Protein AF-A0A432EMP6-F1 (afdb_monomer_lite)

Structure (mmCIF, N/CA/C/O backbone):
data_AF-A0A432EMP6-F1
#
_entry.id   AF-A0A432EMP6-F1
#
loop_
_atom_site.group_PDB
_atom_site.id
_atom_site.type_symbol
_atom_site.label_atom_id
_atom_site.label_alt_id
_atom_site.label_comp_id
_atom_site.label_asym_id
_atom_site.label_entity_id
_atom_site.label_seq_id
_atom_site.pdbx_PDB_ins_code
_atom_site.Cartn_x
_atom_site.Cartn_y
_atom_site.Cartn_z
_atom_site.occupancy
_atom_site.B_iso_or_equiv
_atom_site.auth_seq_id
_atom_site.auth_comp_id
_atom_site.auth_asym_id
_atom_site.auth_atom_id
_atom_site.pdbx_PDB_model_num
ATOM 1 N N . MET A 1 1 ? -60.438 -57.008 31.245 1.00 53.09 1 MET A N 1
ATOM 2 C CA . MET A 1 1 ? -60.320 -55.596 31.688 1.00 53.09 1 MET A CA 1
ATOM 3 C C . MET A 1 1 ? -59.044 -55.281 32.486 1.00 53.09 1 MET A C 1
ATOM 5 O O . MET A 1 1 ? -58.689 -54.118 32.540 1.00 53.09 1 MET A O 1
ATOM 9 N N . GLN A 1 2 ? -58.306 -56.246 33.059 1.00 55.44 2 GLN A N 1
ATOM 10 C CA . GLN A 1 2 ? -57.087 -55.940 33.845 1.00 55.44 2 GLN A CA 1
ATOM 11 C C . GLN A 1 2 ? -55.861 -55.496 33.011 1.00 55.44 2 GLN A C 1
ATOM 13 O O . GLN A 1 2 ? -55.078 -54.670 33.471 1.00 55.44 2 GLN A O 1
ATOM 18 N N . ALA A 1 3 ? -55.700 -55.989 31.775 1.00 54.62 3 ALA A N 1
ATOM 19 C CA . ALA A 1 3 ? -54.512 -55.709 30.953 1.00 54.62 3 ALA A CA 1
ATOM 20 C C . ALA A 1 3 ? -54.341 -54.224 30.556 1.00 54.62 3 ALA A C 1
ATOM 22 O O . ALA A 1 3 ? -53.217 -53.753 30.396 1.00 54.62 3 ALA A O 1
ATOM 23 N N . THR A 1 4 ? -55.436 -53.469 30.426 1.00 52.53 4 THR A N 1
ATOM 24 C CA . THR A 1 4 ? -55.403 -52.050 30.035 1.00 52.53 4 THR A CA 1
ATOM 25 C C . THR A 1 4 ? -54.999 -51.120 31.183 1.00 52.53 4 THR A C 1
ATOM 27 O O . THR A 1 4 ? -54.344 -50.111 30.932 1.00 52.53 4 THR A O 1
ATOM 30 N N . LEU A 1 5 ? -55.304 -51.474 32.441 1.00 56.34 5 LEU A N 1
ATOM 31 C CA . LEU A 1 5 ? -54.867 -50.704 33.616 1.00 56.34 5 LEU A CA 1
ATOM 32 C C . LEU A 1 5 ? -53.337 -50.711 33.758 1.00 56.34 5 LEU A C 1
ATOM 34 O O . LEU A 1 5 ? -52.728 -49.652 33.898 1.00 56.34 5 LEU A O 1
ATOM 38 N N . HIS A 1 6 ? -52.707 -51.886 33.650 1.00 57.31 6 HIS A N 1
ATOM 39 C CA . HIS A 1 6 ? -51.248 -52.013 33.754 1.00 57.31 6 HIS A CA 1
ATOM 40 C C . HIS A 1 6 ? -50.505 -51.231 32.662 1.00 57.31 6 HIS A C 1
ATOM 42 O O . HIS A 1 6 ? -49.478 -50.611 32.942 1.00 57.31 6 HIS A O 1
ATOM 48 N N . PHE A 1 7 ? -51.036 -51.211 31.435 1.00 58.34 7 PHE A N 1
ATOM 49 C CA . PHE A 1 7 ? -50.428 -50.472 30.326 1.00 58.34 7 PHE A CA 1
ATOM 50 C C . PHE A 1 7 ? -50.444 -48.952 30.575 1.00 58.34 7 PHE A C 1
ATOM 52 O O . PHE A 1 7 ? -49.441 -48.270 30.371 1.00 58.34 7 PHE A O 1
ATOM 59 N N . MET A 1 8 ? -51.558 -48.430 31.100 1.00 58.81 8 MET A N 1
ATOM 60 C CA . MET A 1 8 ? -51.725 -47.005 31.400 1.00 58.81 8 MET A CA 1
ATOM 61 C C . MET A 1 8 ? -50.905 -46.564 32.628 1.00 58.81 8 MET A C 1
ATOM 63 O O . MET A 1 8 ? -50.283 -45.501 32.617 1.00 58.81 8 MET A O 1
ATOM 67 N N . GLN A 1 9 ? -50.807 -47.416 33.653 1.00 57.25 9 GLN A N 1
ATOM 68 C CA . GLN A 1 9 ? -50.021 -47.154 34.865 1.00 57.25 9 GLN A CA 1
ATOM 69 C C . GLN A 1 9 ? -48.499 -47.163 34.610 1.00 57.25 9 GLN A C 1
ATOM 71 O O . GLN A 1 9 ? -47.758 -46.410 35.249 1.00 57.25 9 GLN A O 1
ATOM 76 N N . CYS A 1 10 ? -48.027 -47.948 33.632 1.00 57.19 10 CYS A N 1
ATOM 77 C CA . CYS A 1 10 ? -46.622 -47.974 33.203 1.00 57.19 10 CYS A CA 1
ATOM 78 C C . CYS A 1 10 ? -46.234 -46.751 32.341 1.00 57.19 10 CYS A C 1
ATOM 80 O O . CYS A 1 10 ? -45.110 -46.252 32.429 1.00 57.19 10 CYS A O 1
ATOM 82 N N . LEU A 1 11 ? -47.175 -46.215 31.552 1.00 58.75 11 LEU A N 1
ATOM 83 C CA . LEU A 1 11 ? -46.968 -44.975 30.795 1.00 58.75 11 LEU A CA 1
ATOM 84 C C . LEU A 1 11 ? -46.804 -43.766 31.734 1.00 58.75 11 LEU A C 1
ATOM 86 O O . LEU A 1 11 ? -45.894 -42.956 31.566 1.00 58.75 11 LEU A O 1
ATOM 90 N N . MET A 1 12 ? -47.657 -43.684 32.759 1.00 59.00 12 MET A N 1
ATOM 91 C CA . MET A 1 12 ? -47.732 -42.537 33.669 1.00 59.00 12 MET A CA 1
ATOM 92 C C . MET A 1 12 ? -46.535 -42.458 34.634 1.00 59.00 12 MET A C 1
ATOM 94 O O . MET A 1 12 ? -46.045 -41.369 34.922 1.00 59.00 12 MET A O 1
ATOM 98 N N . THR A 1 13 ? -45.987 -43.603 35.059 1.00 61.28 13 THR A N 1
ATOM 99 C CA . THR A 1 13 ? -44.736 -43.650 35.843 1.00 61.28 13 THR A CA 1
ATOM 100 C C . THR A 1 13 ? -43.505 -43.283 35.013 1.00 61.28 13 THR A C 1
ATOM 102 O O . THR A 1 13 ? -42.651 -42.551 35.509 1.00 61.28 13 THR A O 1
ATOM 105 N N . ARG A 1 14 ? -43.420 -43.684 33.732 1.00 60.66 14 ARG A N 1
ATOM 106 C CA . ARG A 1 14 ? -42.352 -43.195 32.832 1.00 60.66 14 ARG A CA 1
ATOM 107 C C . ARG A 1 14 ? -42.438 -41.683 32.613 1.00 60.66 14 ARG A C 1
ATOM 109 O O . ARG A 1 14 ? -41.400 -41.031 32.589 1.00 60.66 14 ARG A O 1
ATOM 116 N N . TRP A 1 15 ? -43.642 -41.120 32.511 1.00 59.81 15 TRP A N 1
ATOM 117 C CA . TRP A 1 15 ? -43.827 -39.673 32.353 1.00 59.81 15 TRP A CA 1
ATOM 118 C C . TRP A 1 15 ? -43.431 -38.885 33.613 1.00 59.81 15 TRP A C 1
ATOM 120 O O . TRP A 1 15 ? -42.725 -37.886 33.509 1.00 59.81 15 TRP A O 1
ATOM 130 N N . LEU A 1 16 ? -43.786 -39.379 34.806 1.00 60.38 16 LEU A N 1
ATOM 131 C CA . LEU A 1 16 ? -43.364 -38.784 36.082 1.00 60.38 16 LEU A CA 1
ATOM 132 C C . LEU A 1 16 ? -41.841 -38.836 36.288 1.00 60.38 16 LEU A C 1
ATOM 134 O O . LEU A 1 16 ? -41.260 -37.844 36.719 1.00 60.38 16 LEU A O 1
ATOM 138 N N . VAL A 1 17 ? -41.173 -39.938 35.926 1.00 62.81 17 VAL A N 1
ATOM 139 C CA . VAL A 1 17 ? -39.699 -40.024 35.987 1.00 62.81 17 VAL A CA 1
ATOM 140 C C . VAL A 1 17 ? -39.035 -39.033 35.022 1.00 62.81 17 VAL A C 1
ATOM 142 O O . VAL A 1 17 ? -38.051 -38.397 35.392 1.00 62.81 17 VAL A O 1
ATOM 145 N N . PHE A 1 18 ? -39.589 -38.833 33.820 1.00 59.25 18 PHE A N 1
ATOM 146 C CA . PHE A 1 18 ? -39.101 -37.805 32.890 1.00 59.25 18 PHE A CA 1
ATOM 147 C C . PHE A 1 18 ? -39.323 -36.374 33.408 1.00 59.25 18 PHE A C 1
ATOM 149 O O . PHE A 1 18 ? -38.435 -35.540 33.253 1.00 59.25 18 PHE A O 1
ATOM 156 N N . LEU A 1 19 ? -40.455 -36.092 34.062 1.00 60.56 19 LEU A N 1
ATOM 157 C CA . LEU A 1 19 ? -40.716 -34.793 34.698 1.00 60.56 19 LEU A CA 1
ATOM 158 C C . LEU A 1 19 ? -39.747 -34.501 35.854 1.00 60.56 19 LEU A C 1
ATOM 160 O O . LEU A 1 19 ? -39.265 -33.378 35.971 1.00 60.56 19 LEU A O 1
ATOM 164 N N . VAL A 1 20 ? -39.411 -35.509 36.666 1.00 61.56 20 VAL A N 1
ATOM 165 C CA . VAL A 1 20 ? -38.426 -35.366 37.752 1.00 61.56 20 VAL A CA 1
ATOM 166 C C . VAL A 1 20 ? -37.004 -35.168 37.208 1.00 61.56 20 VAL A C 1
ATOM 168 O O . VAL A 1 20 ? -36.281 -34.331 37.739 1.00 61.56 20 VAL A O 1
ATOM 171 N N . LEU A 1 21 ? -36.607 -35.850 36.123 1.00 59.62 21 LEU A N 1
ATOM 172 C CA . LEU A 1 21 ? -35.300 -35.614 35.483 1.00 59.62 21 LEU A CA 1
ATOM 173 C C . LEU A 1 21 ? -35.199 -34.251 34.774 1.00 59.62 21 LEU A C 1
ATOM 175 O O . LEU A 1 21 ? -34.106 -33.698 34.678 1.00 59.62 21 LEU A O 1
ATOM 179 N N . ALA A 1 22 ? -36.308 -33.704 34.269 1.00 59.50 22 ALA A N 1
ATOM 180 C CA . ALA A 1 22 ? -36.314 -32.416 33.572 1.00 59.50 22 ALA A CA 1
ATOM 181 C C . ALA A 1 22 ? -36.207 -31.199 34.515 1.00 59.50 22 ALA A C 1
ATOM 183 O O . ALA A 1 22 ? -35.845 -30.113 34.069 1.00 59.50 22 ALA A O 1
ATOM 184 N N . GLY A 1 23 ? -36.501 -31.363 35.810 1.00 57.16 23 GLY A N 1
ATOM 185 C CA . GLY A 1 23 ? -36.562 -30.261 36.780 1.00 57.16 23 GLY A CA 1
ATOM 186 C C . GLY A 1 23 ? -35.216 -29.747 37.309 1.00 57.16 23 GLY A C 1
ATOM 187 O O . GLY A 1 23 ? -35.203 -28.776 38.058 1.00 57.16 23 GLY A O 1
ATOM 188 N N . SER A 1 24 ? -34.088 -30.384 36.972 1.00 54.84 24 SER A N 1
ATOM 189 C CA . SER A 1 24 ? -32.789 -30.123 37.625 1.00 54.84 24 SER A CA 1
ATOM 190 C C . SER A 1 24 ? -31.865 -29.138 36.896 1.00 54.84 24 SER A C 1
ATOM 192 O O . SER A 1 24 ? -30.780 -28.849 37.398 1.00 54.84 24 SER A O 1
ATOM 194 N N . PHE A 1 25 ? -32.238 -28.634 35.715 1.00 54.69 25 PHE A N 1
ATOM 195 C CA . PHE A 1 25 ? -31.355 -27.778 34.912 1.00 54.69 25 PHE A CA 1
ATOM 196 C C . PHE A 1 25 ? -31.516 -26.297 35.278 1.00 54.69 25 PHE A C 1
ATOM 198 O O . PHE A 1 25 ? -32.174 -25.528 34.584 1.00 54.69 25 PHE A O 1
ATOM 205 N N . MET A 1 26 ? -30.917 -25.912 36.405 1.00 57.97 26 MET A N 1
ATOM 206 C CA . MET A 1 26 ? -30.874 -24.537 36.906 1.00 57.97 26 MET A CA 1
ATOM 207 C C . MET A 1 26 ? -29.893 -23.708 36.051 1.00 57.97 26 MET A C 1
ATOM 209 O O . MET A 1 26 ? -28.688 -23.968 36.101 1.00 57.97 26 MET A O 1
ATOM 213 N N . PRO A 1 27 ? -30.359 -22.743 35.231 1.00 53.97 27 PRO A N 1
ATOM 214 C CA . PRO A 1 27 ? -29.476 -21.977 34.363 1.00 53.97 27 PRO A CA 1
ATOM 215 C C . PRO A 1 27 ? -28.752 -20.912 35.189 1.00 53.97 27 PRO A C 1
ATOM 217 O O . PRO A 1 27 ? -29.310 -19.860 35.490 1.00 53.97 27 PRO A O 1
ATOM 220 N N . ALA A 1 28 ? -27.493 -21.169 35.539 1.00 58.34 28 ALA A N 1
ATOM 221 C CA . ALA A 1 28 ? -26.610 -20.131 36.057 1.00 58.34 28 ALA A CA 1
ATOM 222 C C . ALA A 1 28 ? -26.334 -19.112 34.936 1.00 58.34 28 ALA A C 1
ATOM 224 O O . ALA A 1 28 ? -25.501 -19.350 34.059 1.00 58.34 28 ALA A O 1
ATOM 225 N N . GLN A 1 29 ? -27.068 -17.998 34.929 1.00 51.97 29 GLN A N 1
ATOM 226 C CA . GLN A 1 29 ? -26.807 -16.887 34.018 1.00 51.97 29 GLN A CA 1
ATOM 227 C C . GLN A 1 29 ? -25.664 -16.046 34.589 1.00 51.97 29 GLN A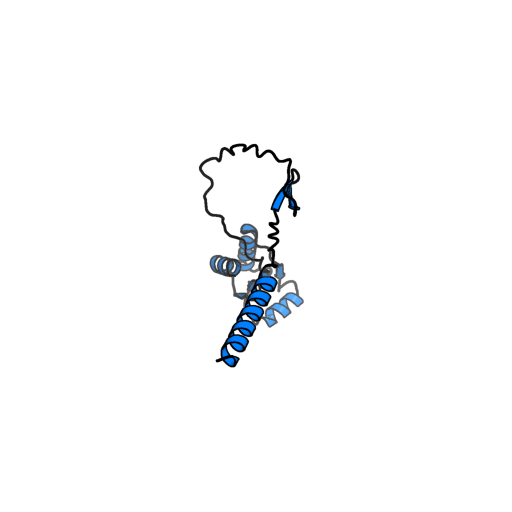 C 1
ATOM 229 O O . GLN A 1 29 ? -25.872 -15.208 35.457 1.00 51.97 29 GLN A O 1
ATOM 234 N N . ALA A 1 30 ? -24.445 -16.311 34.120 1.00 46.53 30 ALA A N 1
ATOM 235 C CA . ALA A 1 30 ? -23.296 -15.464 34.403 1.00 46.53 30 ALA A CA 1
ATOM 236 C C . ALA A 1 30 ? -23.335 -14.235 33.480 1.00 46.53 30 ALA A C 1
ATOM 238 O O . ALA A 1 30 ? -23.025 -14.338 32.290 1.00 46.53 30 ALA A O 1
ATOM 239 N N . GLU A 1 31 ? -23.730 -13.082 34.019 1.00 60.84 31 GLU A N 1
ATOM 240 C CA . GLU A 1 31 ? -23.536 -11.793 33.354 1.00 60.84 31 GLU A CA 1
ATOM 241 C C . GLU A 1 31 ? -22.142 -11.250 33.691 1.00 60.84 31 GLU A C 1
ATOM 243 O O . GLU A 1 31 ? -21.828 -10.946 34.839 1.00 60.84 31 GLU A O 1
ATOM 248 N N . LEU A 1 32 ? -21.281 -11.152 32.674 1.00 58.09 32 LEU A N 1
ATOM 249 C CA . LEU A 1 32 ? -19.918 -10.645 32.819 1.00 58.09 32 LEU A CA 1
ATOM 250 C C . LEU A 1 32 ? -19.928 -9.109 32.789 1.00 58.09 32 LEU A C 1
ATOM 252 O O . LEU A 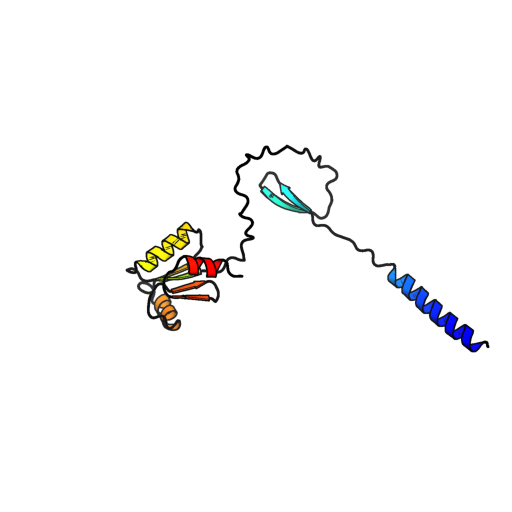1 32 ? -19.952 -8.501 31.711 1.00 58.09 32 LEU A O 1
ATOM 256 N N . TYR A 1 33 ? -19.884 -8.474 33.958 1.00 66.00 33 TYR A N 1
ATOM 257 C CA . TYR A 1 33 ? -19.889 -7.015 34.058 1.00 66.00 33 TYR A CA 1
ATOM 258 C C . TYR A 1 33 ? -18.522 -6.416 33.712 1.00 66.00 33 TYR A C 1
ATOM 260 O O . TYR A 1 33 ? -17.471 -6.936 34.088 1.00 66.00 33 TYR A O 1
ATOM 268 N N . ARG A 1 34 ? -18.543 -5.295 32.980 1.00 77.75 34 ARG A N 1
ATOM 269 C CA . ARG A 1 34 ? -17.357 -4.581 32.490 1.00 77.75 34 ARG A CA 1
ATOM 270 C C . ARG A 1 34 ? -17.333 -3.159 33.035 1.00 77.75 34 ARG A C 1
ATOM 272 O O . ARG A 1 34 ? -18.180 -2.355 32.651 1.00 77.75 34 ARG A O 1
ATOM 279 N N . TYR A 1 35 ? -16.311 -2.825 33.815 1.00 79.62 35 TYR A N 1
ATOM 280 C CA . TYR A 1 35 ? -16.066 -1.464 34.297 1.00 79.62 35 TYR A CA 1
ATOM 281 C C . TYR A 1 35 ? -14.692 -0.945 33.849 1.00 79.62 35 TYR A C 1
ATOM 283 O O . TYR A 1 35 ? -13.888 -1.668 33.250 1.00 79.62 35 TYR A O 1
ATOM 291 N N . VAL A 1 36 ? -14.460 0.349 34.063 1.00 71.62 36 VAL A N 1
ATOM 292 C CA . VAL A 1 36 ? -13.203 1.042 33.758 1.00 71.62 36 VAL A CA 1
ATOM 293 C C . VAL A 1 36 ? -12.718 1.678 35.052 1.00 71.62 36 VAL A C 1
ATOM 295 O O . VAL A 1 36 ? -13.513 2.326 35.725 1.00 71.62 36 VAL A O 1
ATOM 298 N N . ASP A 1 37 ? -11.455 1.462 35.410 1.00 72.69 37 ASP A N 1
ATOM 299 C CA . ASP A 1 37 ? -10.846 2.085 36.590 1.00 72.69 37 ASP A CA 1
ATOM 300 C C . ASP A 1 37 ? -10.335 3.512 36.308 1.00 72.69 37 ASP A C 1
ATOM 302 O O . ASP A 1 37 ? -10.293 3.965 35.160 1.00 72.69 37 ASP A O 1
ATOM 306 N N . ASP A 1 38 ? -9.889 4.213 37.354 1.00 68.69 38 ASP A N 1
ATOM 307 C CA . ASP A 1 38 ? -9.337 5.576 37.261 1.00 68.69 38 ASP A CA 1
ATOM 308 C C . ASP A 1 38 ? -8.074 5.680 36.380 1.00 68.69 38 ASP A C 1
ATOM 310 O O . ASP A 1 38 ? -7.674 6.773 35.976 1.00 68.69 38 ASP A O 1
ATOM 314 N N . SER A 1 39 ? -7.438 4.548 36.051 1.00 61.00 39 SER A N 1
ATOM 315 C CA . SER A 1 39 ? -6.296 4.473 35.131 1.00 61.00 39 SER A CA 1
ATOM 316 C C . SER A 1 39 ? -6.709 4.275 33.663 1.00 61.00 39 SER A C 1
ATOM 318 O O . SER A 1 39 ? -5.861 4.277 32.767 1.00 61.00 39 SER A O 1
ATOM 320 N N . GLY A 1 40 ? -8.010 4.123 33.394 1.00 68.44 40 GLY A N 1
ATOM 321 C CA . GLY A 1 40 ? -8.558 3.825 32.074 1.00 68.44 40 GLY A CA 1
ATOM 322 C C . GLY A 1 40 ? -8.432 2.353 31.666 1.00 68.44 40 GLY A C 1
ATOM 323 O O . GLY A 1 40 ? -8.666 2.024 30.497 1.00 68.44 40 GLY A O 1
ATOM 324 N N . GLN A 1 41 ? -8.057 1.459 32.587 1.00 52.78 41 GLN A N 1
ATOM 325 C CA . GLN A 1 41 ? -7.965 0.027 32.329 1.00 52.78 41 GLN A CA 1
ATOM 326 C C . GLN A 1 41 ? -9.332 -0.644 32.508 1.00 52.78 41 GLN A C 1
ATOM 328 O O . GLN A 1 41 ? -10.137 -0.290 33.366 1.00 52.78 41 GLN A O 1
ATOM 333 N N . VAL A 1 42 ? -9.615 -1.598 31.622 1.00 74.19 42 VAL A N 1
ATOM 334 C CA . VAL A 1 42 ? -10.901 -2.292 31.533 1.00 74.19 42 VAL A CA 1
ATOM 335 C C . VAL A 1 42 ? -10.827 -3.584 32.330 1.00 74.19 42 VAL A C 1
ATOM 337 O O . VAL A 1 42 ? -10.066 -4.478 31.956 1.00 74.19 42 VAL A O 1
ATOM 340 N N . HIS A 1 43 ? -11.678 -3.709 33.342 1.00 72.50 43 HIS A N 1
ATOM 341 C CA . HIS A 1 43 ? -11.796 -4.912 34.162 1.00 72.50 43 HIS A CA 1
ATOM 342 C C . HIS A 1 43 ? -13.126 -5.613 33.897 1.00 72.50 43 HIS A C 1
ATOM 344 O O . HIS A 1 43 ? -14.142 -4.971 33.620 1.00 72.50 43 HIS A O 1
ATOM 350 N N . TYR A 1 44 ? -13.096 -6.941 33.966 1.00 76.31 44 TYR A N 1
ATOM 351 C CA . TYR A 1 44 ? -14.271 -7.802 33.875 1.00 76.31 44 TYR A CA 1
ATOM 352 C C . TYR A 1 44 ? -14.356 -8.621 35.164 1.00 76.31 44 TYR A C 1
ATOM 354 O O . TYR A 1 44 ? -13.348 -9.200 35.571 1.00 76.31 44 TYR A O 1
ATOM 362 N N . SER A 1 45 ? -15.524 -8.645 35.806 1.00 67.62 45 SER A N 1
ATOM 363 C CA . SER A 1 45 ? -15.739 -9.320 37.092 1.00 67.62 45 SER A CA 1
ATOM 364 C C . SER A 1 45 ? -17.034 -10.129 37.075 1.00 67.62 45 SER A C 1
ATOM 366 O O . SER A 1 45 ? -18.056 -9.654 36.584 1.00 67.62 45 SER A O 1
ATOM 368 N N . ASP A 1 46 ? -16.979 -11.323 37.667 1.00 69.69 46 ASP A N 1
ATOM 369 C CA . ASP A 1 46 ? -18.105 -12.250 37.851 1.00 69.69 46 ASP A CA 1
ATOM 370 C C . ASP A 1 46 ? -18.748 -12.123 39.254 1.00 69.69 46 ASP A C 1
ATOM 372 O O . ASP A 1 46 ? -19.324 -13.076 39.781 1.00 69.69 46 ASP A O 1
ATOM 376 N N . ARG A 1 47 ? -18.596 -10.963 39.911 1.00 63.41 47 ARG A N 1
ATOM 377 C CA . ARG A 1 47 ? -19.288 -10.613 41.163 1.00 63.41 47 ARG A CA 1
ATOM 378 C C . ARG A 1 47 ? -19.881 -9.214 41.071 1.00 63.41 47 ARG A C 1
ATOM 380 O O . ARG A 1 47 ? -19.176 -8.280 40.684 1.00 63.41 47 ARG A O 1
ATOM 387 N N . GLU A 1 48 ? -21.145 -9.099 41.466 1.00 59.09 48 GLU A N 1
ATOM 388 C CA . GLU A 1 48 ? -21.837 -7.827 41.675 1.00 59.09 48 GLU A CA 1
ATOM 389 C C . GLU A 1 48 ? -21.125 -7.032 42.793 1.00 59.09 48 GLU A C 1
ATOM 391 O O . GLU A 1 48 ? -20.817 -7.621 43.834 1.00 59.09 48 GLU A O 1
ATOM 396 N N . PRO A 1 49 ? -20.800 -5.737 42.598 1.00 56.97 49 PRO A N 1
ATOM 397 C CA . PRO A 1 49 ? -20.229 -4.899 43.652 1.00 56.97 49 PRO A CA 1
ATOM 398 C C . PRO A 1 49 ? -21.321 -4.461 44.635 1.00 56.97 49 PRO A C 1
ATOM 400 O O . PRO A 1 49 ? -22.285 -3.815 44.228 1.00 56.97 49 PRO A O 1
ATOM 403 N N . ASP A 1 50 ? -21.141 -4.771 45.918 1.00 59.66 50 ASP A N 1
ATOM 404 C CA . ASP A 1 50 ? -22.091 -4.466 47.007 1.00 59.66 50 ASP A CA 1
ATOM 405 C C . ASP A 1 50 ? -21.930 -3.016 47.536 1.00 59.66 50 ASP A C 1
ATOM 407 O O . ASP A 1 50 ? -22.690 -2.555 48.385 1.00 59.66 50 ASP A O 1
ATOM 411 N N . ASP A 1 51 ? -20.903 -2.301 47.048 1.00 56.31 51 ASP A N 1
ATOM 412 C CA . ASP A 1 51 ? -20.380 -1.049 47.615 1.00 56.31 51 ASP A CA 1
ATOM 413 C C . ASP A 1 51 ? -20.607 0.211 46.741 1.00 56.31 51 ASP A C 1
ATOM 415 O O . ASP A 1 51 ? -20.359 1.328 47.195 1.00 56.31 51 ASP A O 1
ATOM 419 N N . ALA A 1 52 ? -20.981 0.067 45.461 1.00 45.84 52 ALA A N 1
ATOM 420 C CA . ALA A 1 52 ? -20.830 1.136 44.461 1.00 45.84 52 ALA A CA 1
ATOM 421 C C . ALA A 1 52 ? -22.056 2.065 44.334 1.00 45.84 52 ALA A C 1
ATOM 423 O O . ALA A 1 52 ? -22.918 1.876 43.472 1.00 45.84 52 ALA A O 1
ATOM 424 N N . GLU A 1 53 ? -22.101 3.117 45.156 1.00 49.12 53 GLU A N 1
ATOM 425 C CA . GLU A 1 53 ? -23.068 4.212 45.012 1.00 49.12 53 GLU A CA 1
ATOM 426 C C . GLU A 1 53 ? -22.962 4.872 43.621 1.00 49.12 53 GLU A C 1
ATOM 428 O O . GLU A 1 53 ? -21.977 5.533 43.283 1.00 49.12 53 GLU A O 1
ATOM 433 N N . PHE A 1 54 ? -24.004 4.717 42.798 1.00 38.44 54 PHE A N 1
ATOM 434 C CA . PHE A 1 54 ? -24.121 5.389 41.504 1.00 38.44 54 PHE A CA 1
ATOM 435 C C . PHE A 1 54 ? -24.469 6.873 41.698 1.00 38.44 54 PHE A C 1
ATOM 437 O O . PHE A 1 54 ? -25.609 7.285 41.469 1.00 38.44 54 PHE A O 1
ATOM 444 N N . GLU A 1 55 ? -23.493 7.703 42.076 1.00 49.78 55 GLU A N 1
ATOM 445 C CA . GLU A 1 55 ? -23.670 9.153 41.987 1.00 49.78 55 GLU A CA 1
ATOM 446 C C . GLU A 1 55 ? -23.645 9.581 40.512 1.00 49.78 55 GLU A C 1
ATOM 448 O O . GLU A 1 55 ? -22.603 9.724 39.865 1.00 49.78 55 GLU A O 1
ATOM 453 N N . SER A 1 56 ? -24.843 9.748 39.953 1.00 43.84 56 SER A N 1
ATOM 454 C CA . SER A 1 56 ? -25.063 10.173 38.578 1.00 43.84 56 SER A CA 1
ATOM 455 C C . SER A 1 56 ? -24.686 11.645 38.392 1.00 43.84 56 SER A C 1
ATOM 457 O O . SER A 1 56 ? -25.546 12.528 38.385 1.00 43.84 56 SER A O 1
ATOM 459 N N . LEU A 1 57 ? -23.397 11.914 38.199 1.00 57.59 57 LEU A N 1
ATOM 460 C CA . LEU A 1 57 ? -22.922 13.210 37.729 1.00 57.59 57 LEU A CA 1
ATOM 461 C C . LEU A 1 57 ? -23.469 13.466 36.318 1.00 57.59 57 LEU A C 1
ATOM 463 O O . LEU A 1 57 ? -23.004 12.878 35.339 1.00 57.59 57 LEU A O 1
ATOM 467 N N . GLU A 1 58 ? -24.463 14.353 36.216 1.00 53.41 58 GLU A N 1
ATOM 468 C CA . GLU A 1 58 ? -25.005 14.826 34.941 1.00 53.41 58 GLU A CA 1
ATOM 469 C C . GLU A 1 58 ? -23.883 15.416 34.078 1.00 53.41 58 GLU A C 1
ATOM 471 O O . GLU A 1 58 ? -23.469 16.571 34.233 1.00 53.41 58 GLU A O 1
ATOM 476 N N . ILE A 1 59 ? -23.408 14.629 33.110 1.00 55.28 59 ILE A N 1
ATOM 477 C CA . ILE A 1 59 ? -22.535 15.129 32.056 1.00 55.28 59 ILE A CA 1
ATOM 478 C C . ILE A 1 59 ? -23.348 16.150 31.267 1.00 55.28 59 ILE A C 1
ATOM 480 O O . ILE A 1 59 ? -24.206 15.797 30.460 1.00 55.28 59 ILE A O 1
ATOM 484 N N . LYS A 1 60 ? -23.060 17.434 31.479 1.00 53.50 60 LYS A N 1
ATOM 485 C CA . LYS A 1 60 ? -23.676 18.533 30.737 1.00 53.50 60 LYS A CA 1
ATOM 486 C C . LYS A 1 60 ? -23.135 18.550 29.306 1.00 53.50 60 LYS A C 1
ATOM 488 O O . LYS A 1 60 ? -22.224 19.308 28.980 1.00 53.50 60 LYS A O 1
ATOM 493 N N . LEU A 1 61 ? -23.667 17.660 28.464 1.00 52.19 61 LEU A N 1
ATOM 494 C CA . LEU A 1 61 ? -23.268 17.521 27.066 1.00 52.19 61 LEU A CA 1
ATOM 495 C C . LEU A 1 61 ? -23.462 18.861 26.331 1.00 52.19 61 LEU A C 1
ATOM 497 O O . LEU A 1 61 ? -24.582 19.379 26.305 1.00 52.19 61 LEU A O 1
ATOM 501 N N . PRO A 1 62 ? -22.426 19.420 25.677 1.00 53.53 62 PRO A N 1
ATOM 502 C CA . PRO A 1 62 ? -22.635 20.503 24.730 1.00 53.53 62 PRO A CA 1
ATOM 503 C C . PRO A 1 62 ? -23.432 19.965 23.536 1.00 53.53 62 PRO A C 1
ATOM 505 O O . PRO A 1 62 ? -23.022 19.013 22.868 1.00 53.53 62 PRO A O 1
ATOM 508 N N . ALA A 1 63 ? -24.583 20.581 23.268 1.00 55.31 63 ALA A N 1
ATOM 509 C CA . ALA A 1 63 ? -25.542 20.153 22.252 1.00 55.31 63 ALA A CA 1
ATOM 510 C C . ALA A 1 63 ? -25.087 20.470 20.808 1.00 55.31 63 ALA A C 1
ATOM 512 O O . ALA A 1 63 ? -25.752 21.215 20.092 1.00 55.31 63 ALA A O 1
ATOM 513 N N . SER A 1 64 ? -23.946 19.916 20.378 1.00 56.12 64 SER A N 1
ATOM 514 C CA . SER A 1 64 ? -23.491 19.922 18.975 1.00 56.12 64 SER A CA 1
ATOM 515 C C . SER A 1 64 ? -22.336 18.947 18.673 1.00 56.12 64 SER A C 1
ATOM 517 O O . SER A 1 64 ? -21.481 19.226 17.831 1.00 56.12 64 SER A O 1
ATOM 519 N N . ALA A 1 65 ? -22.310 17.762 19.291 1.00 55.00 65 ALA A N 1
ATOM 520 C CA . ALA A 1 65 ? -21.530 16.650 18.739 1.00 55.00 65 ALA A CA 1
ATOM 521 C C . ALA A 1 65 ? -22.311 16.025 17.559 1.00 55.00 65 ALA A C 1
ATOM 523 O O . ALA A 1 65 ? -23.446 15.591 17.769 1.00 55.00 65 ALA A O 1
ATOM 524 N N . PRO A 1 66 ? -21.771 15.969 16.323 1.00 51.25 66 PRO A N 1
ATOM 525 C CA . PRO A 1 66 ? -22.478 15.362 15.198 1.00 51.25 66 PRO A CA 1
ATOM 526 C C . PRO A 1 66 ? -22.650 13.857 15.429 1.00 51.25 66 PRO A C 1
ATOM 528 O O . PRO A 1 66 ? -21.680 13.098 15.466 1.00 51.25 66 PRO A O 1
ATOM 531 N N . ALA A 1 67 ? -23.904 13.436 15.576 1.00 50.38 67 ALA A N 1
ATOM 532 C CA . ALA A 1 67 ? -24.297 12.072 15.901 1.00 50.38 67 ALA A CA 1
ATOM 533 C C . ALA A 1 67 ? -24.236 11.119 14.689 1.00 50.38 67 ALA A C 1
ATOM 535 O O . ALA A 1 67 ? -25.242 10.517 14.330 1.00 50.38 67 ALA A O 1
ATOM 536 N N . ASP A 1 68 ? -23.058 10.955 14.077 1.00 50.00 68 ASP A N 1
ATOM 537 C CA . ASP A 1 68 ? -22.741 9.742 13.307 1.00 50.00 68 ASP A CA 1
ATOM 538 C C . ASP A 1 68 ? -21.228 9.469 13.216 1.00 50.00 68 ASP A C 1
ATOM 540 O O . ASP A 1 68 ? -20.533 9.925 12.307 1.00 50.00 68 ASP A O 1
ATOM 544 N N . MET A 1 69 ? -20.723 8.681 14.168 1.00 48.12 69 MET A N 1
ATOM 545 C CA . MET A 1 69 ? -19.475 7.915 14.035 1.00 48.12 69 MET A CA 1
ATOM 546 C C . MET A 1 69 ? -19.629 6.513 14.654 1.00 48.12 69 MET A C 1
ATOM 548 O O . MET A 1 69 ? -18.678 5.952 15.198 1.00 48.12 69 MET A O 1
ATOM 552 N N . SER A 1 70 ? -20.814 5.896 14.545 1.00 59.66 70 SER A N 1
ATOM 553 C CA . SER A 1 70 ? -21.038 4.512 15.009 1.00 59.66 70 SER A CA 1
ATOM 554 C C . SER A 1 70 ? -20.568 3.476 13.976 1.00 59.66 70 SER A C 1
ATOM 556 O O . SER A 1 70 ? -21.242 2.496 13.658 1.00 59.66 70 SER A O 1
ATOM 558 N N . LYS A 1 71 ? -19.365 3.677 13.423 1.00 51.22 71 LYS A N 1
ATOM 559 C CA . LYS A 1 71 ? -18.698 2.673 12.592 1.00 51.22 71 LYS A CA 1
ATOM 560 C C . LYS A 1 71 ? -17.837 1.785 13.480 1.00 51.22 71 LYS A C 1
ATOM 562 O O . LYS A 1 71 ? -16.673 2.090 13.741 1.00 51.22 71 LYS A O 1
ATOM 567 N N . LYS A 1 72 ? -18.400 0.646 13.899 1.00 45.84 72 LYS A N 1
ATOM 568 C CA . LYS A 1 72 ? -17.647 -0.487 14.458 1.00 45.84 72 LYS A CA 1
ATOM 569 C C . LYS A 1 72 ? -16.568 -0.887 13.446 1.00 45.84 72 LYS A C 1
ATOM 571 O O . LYS A 1 72 ? -16.861 -1.564 12.465 1.00 45.84 72 LYS A O 1
ATOM 576 N N . LYS A 1 73 ? -15.339 -0.405 13.654 1.00 53.25 73 LYS A N 1
ATOM 577 C CA . LYS A 1 73 ? -14.229 -0.548 12.703 1.00 53.25 73 LYS A CA 1
ATOM 578 C C . LYS A 1 73 ? -14.014 -2.040 12.394 1.00 53.25 73 LYS A C 1
ATOM 580 O O . LYS A 1 73 ? -13.696 -2.780 13.328 1.00 53.25 73 LYS A O 1
ATOM 585 N N . PRO A 1 74 ? -14.185 -2.500 11.138 1.00 57.28 74 PRO A N 1
ATOM 586 C CA . PRO A 1 74 ? -13.935 -3.895 10.795 1.00 57.28 74 PRO A CA 1
ATOM 587 C C . PRO A 1 74 ? -12.464 -4.245 11.052 1.00 57.28 74 PRO A C 1
ATOM 589 O O . PRO A 1 74 ? -11.597 -3.363 11.095 1.00 57.28 74 PRO A O 1
ATOM 592 N N . ALA A 1 75 ? -12.182 -5.537 11.244 1.00 62.81 75 ALA A N 1
ATOM 593 C CA . ALA A 1 75 ? -10.834 -6.026 11.519 1.00 62.81 75 ALA A CA 1
ATOM 594 C C . ALA A 1 75 ? -9.845 -5.472 10.477 1.00 62.81 75 ALA A C 1
ATOM 596 O O . ALA A 1 75 ? -10.061 -5.601 9.272 1.00 62.81 75 ALA A O 1
ATOM 597 N N . ALA A 1 76 ? -8.787 -4.801 10.944 1.00 69.19 76 ALA A N 1
ATOM 598 C CA . ALA A 1 76 ? -7.976 -3.939 10.089 1.00 69.19 76 ALA A CA 1
ATOM 599 C C . ALA A 1 76 ? -7.279 -4.733 8.970 1.00 69.19 76 ALA A C 1
ATOM 601 O O . ALA A 1 76 ? -6.306 -5.452 9.204 1.00 69.19 76 ALA A O 1
ATOM 602 N N . LYS A 1 77 ? -7.770 -4.574 7.736 1.00 88.19 77 LYS A N 1
ATOM 603 C CA . LYS A 1 77 ? -7.198 -5.201 6.541 1.00 88.19 77 LYS A CA 1
ATOM 604 C C . LYS A 1 77 ? -5.770 -4.706 6.318 1.00 88.19 77 LYS A C 1
ATOM 606 O O . LYS A 1 77 ? -5.500 -3.507 6.367 1.00 88.19 77 LYS A O 1
ATOM 611 N N . SER A 1 78 ? -4.851 -5.627 6.036 1.00 94.31 78 SER A N 1
ATOM 612 C CA . SER A 1 78 ? -3.470 -5.277 5.708 1.00 94.31 78 SER A CA 1
ATOM 613 C C . SER A 1 78 ? -3.396 -4.590 4.342 1.00 94.31 78 SER A C 1
ATOM 615 O O . SER A 1 78 ? -3.963 -5.075 3.361 1.00 94.31 78 SER A O 1
ATOM 617 N N . VAL A 1 79 ? -2.682 -3.463 4.275 1.00 97.38 79 VAL A N 1
ATOM 618 C CA . VAL A 1 79 ? -2.488 -2.699 3.036 1.00 97.38 79 VAL A CA 1
ATOM 619 C C . VAL A 1 79 ? -1.032 -2.781 2.590 1.00 97.38 79 VAL A C 1
ATOM 621 O O . VAL A 1 79 ? -0.114 -2.445 3.339 1.00 97.38 79 VAL A O 1
ATOM 624 N N . LEU A 1 80 ? -0.807 -3.211 1.349 1.00 98.25 80 LEU A N 1
ATOM 625 C CA . LEU A 1 80 ? 0.516 -3.306 0.732 1.00 98.25 80 LEU A CA 1
ATOM 626 C C . LEU A 1 80 ? 0.528 -2.537 -0.590 1.00 98.25 80 LEU A C 1
ATOM 628 O O . LEU A 1 80 ? -0.199 -2.893 -1.514 1.00 98.25 80 LEU A O 1
ATOM 632 N N . ILE A 1 81 ? 1.382 -1.517 -0.706 1.00 98.50 81 ILE A N 1
ATOM 633 C CA . ILE A 1 81 ? 1.549 -0.726 -1.931 1.00 98.50 81 ILE A CA 1
ATOM 634 C C . ILE A 1 81 ? 2.894 -1.010 -2.608 1.00 98.50 81 ILE A C 1
ATOM 636 O O . ILE A 1 81 ? 3.958 -0.864 -2.006 1.00 98.50 81 ILE A O 1
ATOM 640 N N . TYR A 1 82 ? 2.852 -1.361 -3.891 1.00 98.69 82 TYR A N 1
ATOM 641 C CA . TYR A 1 82 ? 4.019 -1.378 -4.771 1.00 98.69 82 TYR A CA 1
ATOM 642 C C . TYR A 1 82 ? 4.180 -0.016 -5.449 1.00 98.69 82 TYR A C 1
ATOM 644 O O . TYR A 1 82 ? 3.227 0.505 -6.032 1.00 98.69 82 TYR A O 1
ATOM 652 N N . THR A 1 83 ? 5.381 0.557 -5.381 1.00 98.62 83 THR A N 1
ATOM 653 C CA . THR A 1 83 ? 5.694 1.927 -5.830 1.00 98.62 83 THR A CA 1
ATOM 654 C C . THR A 1 83 ? 6.980 1.974 -6.655 1.00 98.62 83 THR A C 1
ATOM 656 O O . THR A 1 83 ? 7.765 1.032 -6.635 1.00 98.62 83 THR A O 1
ATOM 659 N N . SER A 1 84 ? 7.234 3.083 -7.350 1.00 97.88 84 SER A N 1
ATOM 660 C CA . SER A 1 84 ? 8.562 3.426 -7.879 1.00 97.88 84 SER A CA 1
ATOM 661 C C . SER A 1 84 ? 8.987 4.810 -7.388 1.00 97.88 84 SER A C 1
ATOM 663 O O . SER A 1 84 ? 8.142 5.634 -7.022 1.00 97.88 84 SER A O 1
ATOM 665 N N . SER A 1 85 ? 10.293 5.085 -7.385 1.00 95.44 85 SER A N 1
ATOM 666 C CA . SER A 1 85 ? 10.853 6.321 -6.807 1.00 95.44 85 SER A CA 1
ATOM 667 C C . SER A 1 85 ? 10.382 7.613 -7.499 1.00 95.44 85 SER A C 1
ATOM 669 O O . SER A 1 85 ? 10.267 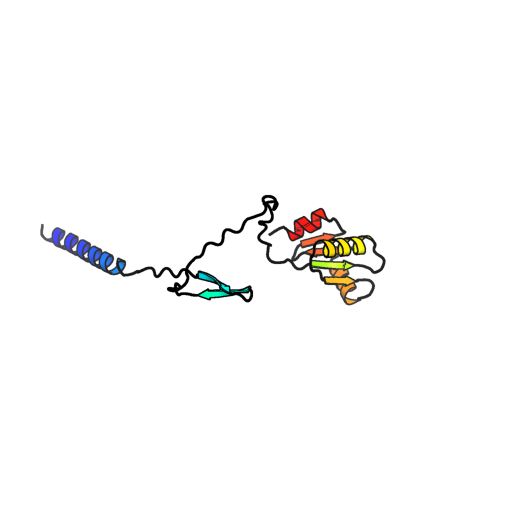8.653 -6.851 1.00 95.44 85 SER A O 1
ATOM 671 N N . THR A 1 86 ? 10.071 7.557 -8.797 1.00 94.31 86 THR A N 1
ATOM 672 C CA . THR A 1 86 ? 9.689 8.716 -9.631 1.00 94.31 86 THR A CA 1
ATOM 673 C C . THR A 1 86 ? 8.176 8.857 -9.860 1.00 94.31 86 THR A C 1
ATOM 675 O O . THR A 1 86 ? 7.731 9.806 -10.499 1.00 94.31 86 THR A O 1
ATOM 678 N N . CYS A 1 87 ? 7.353 7.953 -9.323 1.00 95.88 87 CYS A N 1
ATOM 679 C CA . CYS A 1 87 ? 5.915 7.887 -9.599 1.00 95.88 87 CYS A CA 1
ATOM 680 C C . CYS A 1 87 ? 5.082 8.909 -8.794 1.00 95.88 87 CYS A C 1
ATOM 682 O O . CYS A 1 87 ? 4.935 8.795 -7.574 1.00 95.88 87 CYS A O 1
ATOM 684 N N . ALA A 1 88 ? 4.461 9.875 -9.484 1.00 97.31 88 ALA A N 1
ATOM 685 C CA . ALA A 1 88 ? 3.599 10.896 -8.873 1.00 97.31 88 ALA A CA 1
ATOM 686 C C . ALA A 1 88 ? 2.345 10.304 -8.195 1.00 97.31 88 ALA A C 1
ATOM 688 O O . ALA A 1 88 ? 2.097 10.573 -7.019 1.00 97.31 88 ALA A O 1
ATOM 689 N N . TYR A 1 89 ? 1.608 9.420 -8.877 1.00 97.44 89 TYR A N 1
ATOM 690 C CA . TYR A 1 89 ? 0.425 8.745 -8.315 1.00 97.44 89 TYR A CA 1
ATOM 691 C C . TYR A 1 89 ? 0.749 7.891 -7.079 1.00 97.44 89 TYR A C 1
ATOM 693 O O . TYR A 1 89 ? -0.070 7.758 -6.174 1.00 97.44 89 TYR A O 1
ATOM 701 N N . CYS A 1 90 ? 1.970 7.361 -6.987 1.00 97.94 90 CYS A N 1
ATOM 702 C CA . CYS A 1 90 ? 2.448 6.626 -5.821 1.00 97.94 90 CYS A CA 1
ATOM 703 C C . CYS A 1 90 ? 2.659 7.558 -4.617 1.00 97.94 90 CYS A C 1
ATOM 705 O O . CYS A 1 90 ? 2.367 7.175 -3.485 1.00 97.94 90 CYS A O 1
ATOM 707 N N . LYS A 1 91 ? 3.125 8.797 -4.841 1.00 98.25 91 LYS A N 1
ATOM 708 C CA . LYS A 1 91 ? 3.196 9.831 -3.794 1.00 98.25 91 LYS A CA 1
ATOM 709 C C . LYS A 1 91 ? 1.792 10.229 -3.327 1.00 98.25 91 LYS A C 1
ATOM 711 O O . LYS A 1 91 ? 1.558 10.248 -2.123 1.00 98.25 91 LYS A O 1
ATOM 716 N N . GLN A 1 92 ? 0.857 10.454 -4.257 1.00 98.19 92 GLN A N 1
ATOM 717 C CA . GLN A 1 92 ? -0.547 10.774 -3.950 1.00 98.19 92 GLN A CA 1
ATOM 718 C C . GLN A 1 92 ? -1.225 9.669 -3.123 1.00 98.19 92 GLN A C 1
ATOM 720 O O . GLN A 1 92 ? -1.796 9.958 -2.074 1.00 98.19 92 GLN A O 1
ATOM 725 N N . ALA A 1 93 ? -1.086 8.402 -3.529 1.00 98.12 93 ALA A N 1
ATOM 726 C CA . ALA A 1 93 ? -1.636 7.262 -2.797 1.00 98.12 93 ALA A CA 1
ATOM 727 C C . ALA A 1 93 ? -1.113 7.183 -1.355 1.00 98.12 93 ALA A C 1
ATOM 729 O O . ALA A 1 93 ? -1.888 7.021 -0.414 1.00 98.12 93 ALA A O 1
ATOM 730 N N . LYS A 1 94 ? 0.204 7.340 -1.162 1.00 98.25 94 LYS A N 1
ATOM 731 C CA . LYS A 1 94 ? 0.813 7.341 0.177 1.00 98.25 94 LYS A CA 1
ATOM 732 C C . LYS A 1 94 ? 0.389 8.546 1.013 1.00 98.25 94 LYS A C 1
ATOM 734 O O . LYS A 1 94 ? 0.201 8.388 2.214 1.00 98.25 94 LYS A O 1
ATOM 739 N N . ALA A 1 95 ? 0.231 9.724 0.408 1.00 98.25 95 ALA A N 1
ATOM 740 C CA . ALA A 1 95 ? -0.279 10.905 1.099 1.00 98.25 95 ALA A CA 1
ATOM 741 C C . ALA A 1 95 ? -1.718 10.682 1.590 1.00 98.25 95 ALA A C 1
ATOM 743 O O . ALA A 1 95 ? -1.990 10.903 2.766 1.00 98.25 95 ALA A O 1
ATOM 744 N N . TRP A 1 96 ? -2.596 10.144 0.735 1.00 98.25 96 TRP A N 1
ATOM 745 C CA . TRP A 1 96 ? -3.979 9.822 1.097 1.00 98.25 96 TRP A CA 1
ATOM 746 C C . TRP A 1 96 ? -4.066 8.755 2.196 1.00 98.25 96 TRP A C 1
ATOM 748 O O . TRP A 1 96 ? -4.825 8.912 3.148 1.00 98.25 96 TRP A O 1
ATOM 758 N N . MET A 1 97 ? -3.267 7.684 2.120 1.00 97.19 97 MET A N 1
ATOM 759 C CA . MET A 1 97 ? -3.260 6.664 3.179 1.00 97.19 97 MET A CA 1
ATOM 760 C C . MET A 1 97 ? -2.774 7.246 4.514 1.00 97.19 97 MET A C 1
ATOM 762 O O . MET A 1 97 ? -3.369 6.966 5.551 1.00 97.19 97 MET A O 1
ATOM 766 N N . LYS A 1 98 ? -1.761 8.126 4.496 1.00 96.50 98 LYS A N 1
ATOM 767 C CA . LYS A 1 98 ? -1.303 8.846 5.696 1.00 96.50 98 LYS A CA 1
ATOM 768 C C . LYS A 1 98 ? -2.377 9.775 6.270 1.00 96.50 98 LYS A C 1
ATOM 770 O O . LYS A 1 98 ? -2.615 9.720 7.473 1.00 96.50 98 LYS A O 1
ATOM 775 N N . SER A 1 99 ? -3.046 10.591 5.448 1.00 95.25 99 SER A N 1
ATOM 776 C CA . SER A 1 99 ? -4.080 11.525 5.929 1.00 95.25 99 SER A CA 1
ATOM 777 C C . SER A 1 99 ? -5.290 10.803 6.526 1.00 95.25 99 SER A C 1
ATOM 779 O O . SER A 1 99 ? -5.839 11.256 7.524 1.00 95.25 99 SER A O 1
ATOM 781 N N . ASN A 1 100 ? -5.662 9.648 5.968 1.00 93.75 100 ASN A N 1
ATOM 782 C CA . ASN A 1 100 ? -6.770 8.820 6.455 1.00 93.75 100 ASN A CA 1
ATOM 783 C C . ASN A 1 100 ? -6.344 7.811 7.543 1.00 93.75 100 ASN A C 1
ATOM 785 O O . ASN A 1 100 ? -7.114 6.920 7.890 1.00 93.75 100 ASN A O 1
ATOM 789 N N . LYS A 1 101 ? -5.124 7.936 8.095 1.00 93.75 101 LYS A N 1
ATOM 790 C CA . LYS A 1 101 ? -4.577 7.069 9.160 1.00 93.75 101 LYS A CA 1
ATOM 791 C C . LYS A 1 101 ? -4.623 5.566 8.815 1.00 93.75 101 LYS A C 1
ATOM 793 O O . LYS A 1 101 ? -4.757 4.718 9.698 1.00 93.75 101 LYS A O 1
ATOM 798 N N . VAL A 1 102 ? -4.495 5.231 7.530 1.00 93.88 102 VAL A N 1
ATOM 799 C CA . VAL A 1 102 ? -4.462 3.855 7.020 1.00 93.88 102 VAL A CA 1
ATOM 800 C C . VAL A 1 102 ? -3.030 3.320 7.151 1.00 93.88 102 VAL A C 1
ATOM 802 O O . VAL A 1 102 ? -2.134 3.850 6.488 1.00 93.88 102 VAL A O 1
ATOM 805 N N . PRO A 1 103 ? -2.766 2.286 7.972 1.00 94.50 103 PRO A N 1
ATOM 806 C CA . PRO A 1 103 ? -1.445 1.672 8.044 1.00 94.50 103 PRO A CA 1
ATOM 807 C C . PRO A 1 103 ? -1.167 0.874 6.764 1.00 94.50 103 PRO A C 1
ATOM 809 O O . PRO A 1 103 ? -1.991 0.067 6.335 1.00 94.50 103 PRO A O 1
ATOM 812 N N . PHE A 1 104 ? 0.004 1.073 6.157 1.00 97.06 104 PHE A N 1
ATOM 813 C CA . PHE A 1 104 ? 0.410 0.358 4.946 1.00 97.06 104 PHE A CA 1
ATOM 814 C C . PHE A 1 104 ? 1.897 0.002 4.951 1.00 97.06 104 PHE A C 1
ATOM 816 O O . PHE A 1 104 ? 2.729 0.717 5.504 1.00 97.06 104 PHE A O 1
ATOM 823 N N . THR A 1 105 ? 2.244 -1.087 4.267 1.00 98.06 105 THR A N 1
ATOM 824 C CA . THR A 1 105 ? 3.627 -1.424 3.904 1.00 98.06 105 THR A CA 1
ATOM 825 C C . THR A 1 105 ? 3.926 -0.926 2.492 1.00 98.06 105 THR A C 1
ATOM 827 O O . THR A 1 105 ? 3.132 -1.146 1.579 1.00 98.06 105 THR A O 1
ATOM 830 N N . GLU A 1 106 ? 5.080 -0.291 2.2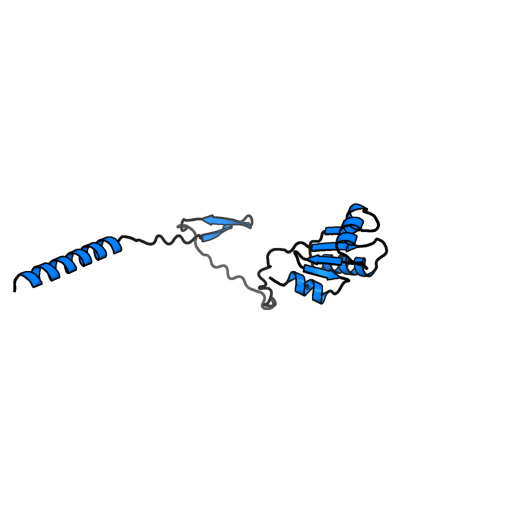80 1.00 98.06 106 GLU A N 1
ATOM 831 C CA . GLU A 1 106 ? 5.566 0.086 0.947 1.00 98.06 106 GLU A CA 1
ATOM 832 C C . GLU A 1 106 ? 6.607 -0.915 0.423 1.00 98.06 106 GLU A C 1
ATOM 834 O O . GLU A 1 106 ? 7.525 -1.317 1.137 1.00 98.06 106 GLU A O 1
ATOM 839 N N . ARG A 1 107 ? 6.497 -1.288 -0.856 1.00 98.31 107 ARG A N 1
ATOM 840 C CA . ARG A 1 107 ? 7.490 -2.072 -1.602 1.00 98.31 107 ARG A CA 1
ATOM 841 C C . ARG A 1 107 ? 7.896 -1.327 -2.872 1.00 98.31 107 ARG A C 1
ATOM 843 O O . ARG A 1 107 ? 7.247 -1.441 -3.910 1.00 98.31 107 ARG A O 1
ATOM 850 N N . ASN A 1 108 ? 8.990 -0.574 -2.792 1.00 98.25 108 ASN A N 1
ATOM 851 C CA . ASN A 1 108 ? 9.525 0.158 -3.938 1.00 98.25 108 ASN A CA 1
ATOM 852 C C . ASN A 1 108 ? 10.242 -0.803 -4.912 1.00 98.25 108 ASN A C 1
ATOM 854 O O . ASN A 1 108 ? 11.257 -1.412 -4.574 1.00 98.25 108 ASN A O 1
ATOM 858 N N . ILE A 1 109 ? 9.707 -0.935 -6.128 1.00 98.19 109 ILE A N 1
ATOM 859 C CA . ILE A 1 109 ? 10.211 -1.832 -7.180 1.00 98.19 109 ILE A CA 1
ATOM 860 C C . ILE A 1 109 ? 11.459 -1.297 -7.898 1.00 98.19 109 ILE A C 1
ATOM 862 O O . ILE A 1 109 ? 12.093 -2.043 -8.638 1.00 98.19 109 ILE A O 1
ATOM 866 N N . THR A 1 110 ? 11.807 -0.022 -7.703 1.00 97.25 110 THR A N 1
ATOM 867 C CA . THR A 1 110 ? 13.034 0.594 -8.230 1.00 97.25 110 THR A CA 1
ATOM 868 C C . THR A 1 110 ? 14.232 0.295 -7.333 1.00 97.25 110 THR A C 1
ATOM 870 O O . THR A 1 110 ? 15.322 0.060 -7.839 1.00 97.25 110 THR A O 1
ATOM 873 N N . THR A 1 111 ? 14.042 0.285 -6.009 1.00 97.81 111 THR A N 1
ATOM 874 C CA . THR A 1 111 ? 15.139 0.103 -5.041 1.00 97.81 111 THR A CA 1
ATOM 875 C C . THR A 1 111 ? 15.269 -1.327 -4.519 1.00 97.81 111 THR A C 1
ATOM 877 O O . THR A 1 111 ? 16.348 -1.709 -4.076 1.00 97.81 111 THR A O 1
ATOM 880 N N . SER A 1 112 ? 14.213 -2.148 -4.583 1.00 97.69 112 SER A N 1
ATOM 881 C CA . SER A 1 112 ? 14.244 -3.534 -4.102 1.00 97.69 112 SER A CA 1
ATOM 882 C C . SER A 1 112 ? 14.012 -4.559 -5.214 1.00 97.69 112 SER A C 1
ATOM 884 O O . SER A 1 112 ? 12.937 -4.658 -5.810 1.00 97.69 112 SER A O 1
ATOM 886 N N . ARG A 1 113 ? 15.019 -5.415 -5.436 1.00 97.62 113 ARG A N 1
ATOM 887 C CA . ARG A 1 113 ? 14.953 -6.540 -6.385 1.00 97.62 113 ARG A CA 1
ATOM 888 C C . ARG A 1 113 ? 13.918 -7.598 -5.971 1.00 97.62 113 ARG A C 1
ATOM 890 O O . ARG A 1 113 ? 13.309 -8.215 -6.844 1.00 97.62 113 ARG A O 1
ATOM 897 N N . SER A 1 114 ? 13.684 -7.802 -4.671 1.00 98.00 114 SER A N 1
ATOM 898 C CA . SER A 1 114 ? 12.636 -8.713 -4.186 1.00 98.00 114 SER A CA 1
ATOM 899 C C . SER A 1 114 ? 11.239 -8.116 -4.380 1.00 98.00 114 SER A C 1
ATOM 901 O O . SER A 1 114 ? 10.343 -8.822 -4.844 1.00 98.00 114 SER A O 1
ATOM 903 N N . ALA A 1 115 ? 11.068 -6.808 -4.143 1.00 97.56 115 ALA A N 1
ATOM 904 C CA . ALA A 1 115 ? 9.838 -6.088 -4.472 1.00 97.56 115 ALA A CA 1
ATOM 905 C C . ALA A 1 115 ? 9.530 -6.153 -5.972 1.00 97.56 115 ALA A C 1
ATOM 907 O O . ALA A 1 115 ? 8.397 -6.456 -6.340 1.00 97.56 115 ALA A O 1
ATOM 908 N N . ARG A 1 116 ? 10.536 -5.945 -6.836 1.00 97.88 116 ARG A N 1
ATOM 909 C CA . ARG A 1 116 ? 10.385 -6.054 -8.293 1.00 97.88 116 ARG A CA 1
ATOM 910 C C . ARG A 1 116 ? 9.919 -7.447 -8.720 1.00 97.88 116 ARG A C 1
ATOM 912 O O . ARG A 1 116 ? 8.899 -7.555 -9.389 1.00 97.88 116 ARG A O 1
ATOM 919 N N . ARG A 1 117 ? 10.585 -8.515 -8.258 1.00 98.12 117 ARG A N 1
ATOM 920 C CA . ARG A 1 117 ? 10.171 -9.904 -8.546 1.00 98.12 117 ARG A CA 1
ATOM 921 C C . ARG A 1 117 ? 8.755 -10.212 -8.047 1.00 98.12 117 ARG A C 1
ATOM 923 O O . ARG A 1 117 ? 8.021 -10.930 -8.718 1.00 98.12 117 ARG A O 1
ATOM 930 N N . ALA A 1 118 ? 8.362 -9.691 -6.884 1.00 97.38 118 ALA A N 1
ATOM 931 C CA . ALA A 1 118 ? 7.006 -9.858 -6.364 1.00 97.38 118 ALA A CA 1
ATOM 932 C C . ALA A 1 118 ? 5.964 -9.098 -7.206 1.00 97.38 118 ALA A C 1
ATOM 934 O O . ALA A 1 118 ? 4.904 -9.647 -7.486 1.00 97.38 118 ALA A O 1
ATOM 935 N N . PHE A 1 119 ? 6.280 -7.883 -7.661 1.00 97.94 119 PHE A N 1
ATOM 936 C CA . PHE A 1 119 ? 5.443 -7.099 -8.572 1.00 97.94 119 PHE A CA 1
ATOM 937 C C . PHE A 1 119 ? 5.268 -7.777 -9.939 1.00 97.94 119 PHE A C 1
ATOM 939 O O . PHE A 1 119 ? 4.151 -7.851 -10.446 1.00 97.94 119 PHE A O 1
ATOM 946 N N . ASP A 1 120 ? 6.340 -8.342 -10.498 1.00 97.31 120 ASP A N 1
ATOM 947 C CA . ASP A 1 120 ? 6.291 -9.067 -11.773 1.00 97.31 120 ASP A CA 1
ATOM 948 C C . ASP A 1 120 ? 5.408 -10.321 -11.679 1.00 97.31 120 ASP A C 1
ATOM 950 O O . ASP A 1 120 ? 4.600 -10.577 -12.571 1.00 97.31 120 ASP A O 1
ATOM 954 N N . LYS A 1 121 ? 5.449 -11.039 -10.546 1.00 97.44 121 LYS A N 1
ATOM 955 C CA . LYS A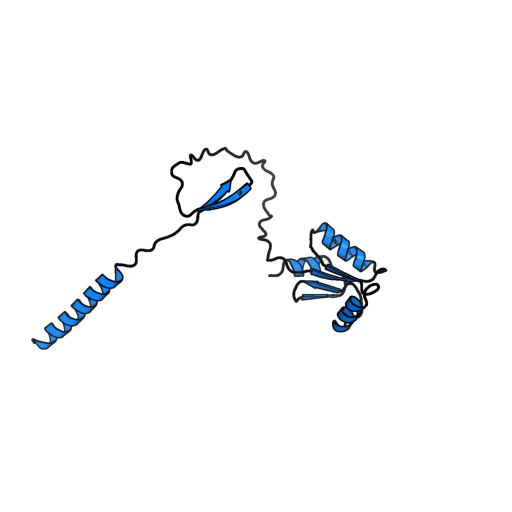 1 121 ? 4.525 -12.153 -10.252 1.00 97.44 121 LYS A CA 1
ATOM 956 C C . LYS A 1 121 ? 3.052 -11.735 -10.148 1.00 97.44 121 LYS A C 1
ATOM 958 O O . LYS A 1 121 ? 2.185 -12.588 -10.300 1.00 97.44 121 LYS A O 1
ATOM 963 N N . LEU A 1 122 ? 2.742 -10.455 -9.916 1.00 95.81 122 LEU A N 1
ATOM 964 C CA . LEU A 1 122 ? 1.363 -9.955 -9.984 1.00 95.81 122 LEU A CA 1
ATOM 965 C C . LEU A 1 122 ? 0.888 -9.745 -11.436 1.00 95.81 122 LEU A C 1
ATOM 967 O O . LEU A 1 122 ? -0.274 -9.394 -11.636 1.00 95.81 122 LEU A O 1
ATOM 971 N N . GLY A 1 123 ? 1.749 -9.861 -12.454 1.00 96.75 123 GLY A N 1
ATOM 972 C CA . GLY A 1 123 ? 1.396 -9.496 -13.833 1.00 96.75 123 GLY A CA 1
ATOM 973 C C . GLY A 1 123 ? 1.006 -8.016 -13.974 1.00 96.75 123 GLY A C 1
ATOM 974 O O . GLY A 1 123 ? 0.201 -7.644 -14.827 1.00 96.75 123 GLY A O 1
ATOM 975 N N . ALA A 1 124 ? 1.502 -7.160 -13.077 1.00 94.06 124 ALA A N 1
ATOM 976 C CA . ALA A 1 124 ? 1.246 -5.728 -13.102 1.00 94.06 124 ALA A CA 1
ATOM 977 C C . ALA A 1 124 ? 2.115 -5.030 -14.158 1.00 94.06 124 ALA A C 1
ATOM 979 O O . ALA A 1 124 ? 3.307 -5.300 -14.263 1.00 94.06 124 ALA A O 1
ATOM 980 N N . ARG A 1 125 ? 1.529 -4.092 -14.913 1.00 94.38 125 ARG A N 1
ATOM 981 C CA . ARG A 1 125 ? 2.256 -3.293 -15.921 1.00 94.38 125 ARG A CA 1
ATOM 982 C C . ARG A 1 125 ? 2.679 -1.906 -15.427 1.00 94.38 125 ARG A C 1
ATOM 984 O O . ARG A 1 125 ? 3.636 -1.348 -15.945 1.00 94.38 125 ARG A O 1
ATOM 991 N N . ALA A 1 126 ? 1.983 -1.354 -14.434 1.00 95.75 126 ALA A N 1
ATOM 992 C CA . ALA A 1 126 ? 2.199 0.000 -13.928 1.00 95.75 126 ALA A CA 1
ATOM 993 C C . ALA A 1 126 ? 2.042 0.062 -12.403 1.00 95.75 126 ALA A C 1
ATOM 995 O O . ALA A 1 126 ? 1.389 -0.793 -11.805 1.00 95.75 126 ALA A O 1
ATOM 996 N N . VAL A 1 127 ? 2.638 1.088 -11.793 1.00 97.50 127 VAL A N 1
ATOM 997 C CA . VAL A 1 127 ? 2.518 1.433 -10.367 1.00 97.50 127 VAL A CA 1
ATOM 998 C C . VAL A 1 127 ? 1.667 2.707 -10.191 1.00 97.50 127 VAL A C 1
ATOM 1000 O O . VAL A 1 127 ? 1.649 3.539 -11.098 1.00 97.50 127 VAL A O 1
ATOM 1003 N N . PRO A 1 128 ? 0.995 2.907 -9.041 1.00 98.19 128 PRO A N 1
ATOM 1004 C CA . PRO A 1 128 ? 0.965 2.012 -7.887 1.00 98.19 128 PRO A CA 1
ATOM 1005 C C . PRO A 1 128 ? 0.105 0.762 -8.114 1.00 98.19 128 PRO A C 1
ATOM 1007 O O . PRO A 1 128 ? -0.832 0.768 -8.909 1.00 98.19 128 PRO A O 1
ATOM 1010 N N . VAL A 1 129 ? 0.418 -0.309 -7.386 1.00 98.50 129 VAL A N 1
ATOM 1011 C CA . VAL A 1 129 ? -0.498 -1.445 -7.185 1.00 98.50 129 VAL A CA 1
ATOM 1012 C C . VAL A 1 129 ? -0.707 -1.594 -5.694 1.00 98.50 129 VAL A C 1
ATOM 1014 O O . VAL A 1 129 ? 0.264 -1.738 -4.955 1.00 98.50 129 VAL A O 1
ATOM 1017 N N . ILE A 1 130 ? -1.960 -1.536 -5.263 1.00 98.44 130 ILE A N 1
ATOM 1018 C CA . ILE A 1 130 ? -2.353 -1.577 -3.858 1.00 98.44 130 ILE A CA 1
ATOM 1019 C C . ILE A 1 130 ? -3.116 -2.877 -3.626 1.00 98.44 130 ILE A C 1
ATOM 1021 O O . ILE A 1 130 ? -4.084 -3.171 -4.326 1.00 98.44 130 ILE A O 1
ATOM 1025 N N . LEU A 1 131 ? -2.658 -3.666 -2.661 1.00 97.81 131 LEU A N 1
ATOM 1026 C CA . LEU A 1 131 ? -3.345 -4.853 -2.168 1.00 97.81 131 LEU A CA 1
ATOM 1027 C C . LEU A 1 131 ? -3.977 -4.512 -0.818 1.00 97.81 131 LEU A C 1
ATOM 1029 O O . LEU A 1 131 ? -3.295 -3.953 0.040 1.00 97.81 131 LEU A O 1
ATOM 1033 N N . VAL A 1 132 ? -5.256 -4.841 -0.648 1.00 96.75 132 VAL A N 1
ATOM 1034 C CA . VAL A 1 132 ? -6.018 -4.677 0.598 1.00 96.75 132 VAL A CA 1
ATOM 1035 C C . VAL A 1 132 ? -6.534 -6.060 0.986 1.00 96.75 132 VAL A C 1
ATOM 1037 O O . VAL A 1 132 ? -7.475 -6.582 0.384 1.00 96.75 132 VAL A O 1
ATOM 1040 N N . GLY A 1 133 ? -5.848 -6.718 1.922 1.00 93.56 133 GLY A N 1
ATOM 1041 C CA . GLY A 1 133 ? -6.045 -8.142 2.198 1.00 93.56 133 GLY A CA 1
ATOM 1042 C C . GLY A 1 133 ? -5.874 -8.997 0.933 1.00 93.56 133 GLY A C 1
ATOM 1043 O O . GLY A 1 133 ? -4.787 -9.069 0.362 1.00 93.56 133 GLY A O 1
ATOM 1044 N N . LYS A 1 134 ? -6.961 -9.643 0.486 1.00 92.62 134 LYS A N 1
ATOM 1045 C CA . LYS A 1 134 ? -7.003 -10.456 -0.748 1.00 92.62 134 LYS A CA 1
ATOM 1046 C C . LYS A 1 134 ? -7.336 -9.647 -2.012 1.00 92.62 134 LYS A C 1
ATOM 1048 O O . LYS A 1 134 ? -7.182 -10.161 -3.116 1.00 92.62 134 LYS A O 1
ATOM 1053 N N . GLN A 1 135 ? -7.824 -8.414 -1.874 1.00 95.44 135 GLN A N 1
ATOM 1054 C CA . GLN A 1 135 ? -8.268 -7.593 -2.999 1.00 95.44 135 GLN A CA 1
ATOM 1055 C C . GLN A 1 135 ? -7.114 -6.769 -3.578 1.00 95.44 135 GLN A C 1
ATOM 1057 O O . GLN A 1 135 ? -6.165 -6.415 -2.880 1.00 95.44 135 GLN A O 1
ATOM 1062 N N . ARG A 1 136 ? -7.204 -6.437 -4.870 1.00 95.62 136 ARG A N 1
ATOM 1063 C CA . ARG A 1 136 ? -6.181 -5.688 -5.607 1.00 95.62 136 ARG A CA 1
ATOM 1064 C C . ARG A 1 136 ? -6.779 -4.503 -6.355 1.00 95.62 136 ARG A C 1
ATOM 1066 O O . ARG A 1 136 ? -7.774 -4.639 -7.062 1.00 95.62 136 ARG A O 1
ATOM 1073 N N . MET A 1 137 ? -6.082 -3.375 -6.289 1.00 96.12 137 MET A N 1
ATOM 1074 C CA . MET A 1 137 ? -6.309 -2.185 -7.097 1.00 96.12 137 MET A CA 1
ATOM 1075 C C . MET A 1 137 ? -5.038 -1.848 -7.887 1.00 96.12 137 MET A C 1
ATOM 1077 O O . MET A 1 137 ? -3.944 -1.784 -7.327 1.00 96.12 137 MET A O 1
ATOM 1081 N N . ASN A 1 138 ? -5.180 -1.636 -9.196 1.00 97.31 138 ASN A N 1
ATOM 1082 C CA . ASN A 1 138 ? -4.127 -1.069 -10.041 1.00 97.31 138 ASN A CA 1
ATOM 1083 C C . ASN A 1 138 ? -4.378 0.438 -10.189 1.00 97.31 138 ASN A C 1
ATOM 1085 O O . ASN A 1 138 ? -5.524 0.848 -10.377 1.00 97.31 138 ASN A O 1
ATOM 1089 N N . GLY A 1 139 ? -3.322 1.247 -10.133 1.00 96.75 139 GLY A N 1
ATOM 1090 C CA . GLY A 1 139 ? -3.440 2.701 -10.050 1.00 96.75 139 GLY A CA 1
ATOM 1091 C C . GLY A 1 139 ? -3.898 3.171 -8.666 1.00 96.75 139 GLY A C 1
ATOM 1092 O O . GLY A 1 139 ? -3.946 2.402 -7.704 1.00 96.75 139 GLY A O 1
ATOM 1093 N N . PHE A 1 140 ? -4.217 4.460 -8.560 1.00 97.81 140 PHE A N 1
ATOM 1094 C CA . PHE A 1 140 ? -4.742 5.070 -7.342 1.00 97.81 140 PHE A CA 1
ATOM 1095 C C . PHE A 1 140 ? -6.089 5.738 -7.625 1.00 97.81 140 PHE A C 1
ATOM 1097 O O . PHE A 1 140 ? -6.196 6.578 -8.513 1.00 97.81 140 PHE A O 1
ATOM 1104 N N . ASN A 1 141 ? -7.105 5.367 -6.849 1.00 97.69 141 ASN A N 1
ATOM 1105 C CA . ASN A 1 141 ? -8.395 6.041 -6.794 1.00 97.69 141 ASN A CA 1
ATOM 1106 C C . ASN A 1 141 ? -8.824 6.084 -5.313 1.00 97.69 141 ASN A C 1
ATOM 1108 O O . ASN A 1 141 ? -8.896 5.021 -4.695 1.00 97.69 141 ASN A O 1
ATOM 1112 N N . PRO A 1 142 ? -9.075 7.271 -4.728 1.00 95.69 142 PRO A N 1
ATOM 1113 C CA . PRO A 1 142 ? -9.336 7.400 -3.296 1.00 95.69 142 PRO A CA 1
ATOM 1114 C C . PRO A 1 142 ? -10.677 6.791 -2.871 1.00 95.69 142 PRO A C 1
ATOM 1116 O O . PRO A 1 142 ? -10.726 6.152 -1.827 1.00 95.69 142 PRO A O 1
ATOM 1119 N N . ARG A 1 143 ? -11.739 6.923 -3.686 1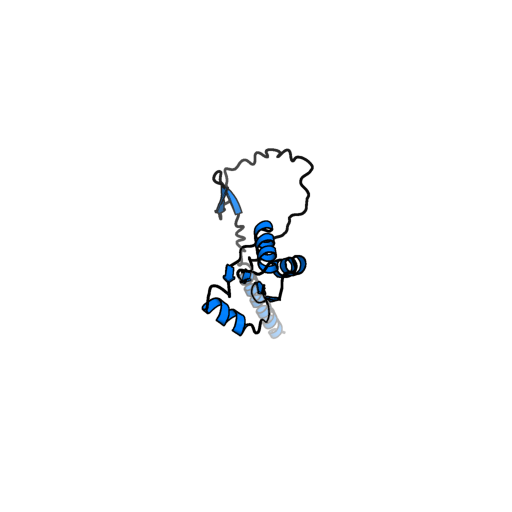.00 96.69 143 ARG A N 1
ATOM 1120 C CA . ARG A 1 143 ? -13.046 6.304 -3.393 1.00 96.69 143 ARG A CA 1
ATOM 1121 C C . ARG A 1 143 ? -12.915 4.785 -3.383 1.00 96.69 143 ARG A C 1
ATOM 1123 O O . ARG A 1 143 ? -13.155 4.165 -2.361 1.00 96.69 143 ARG A O 1
ATOM 1130 N N . ARG A 1 144 ? -12.361 4.213 -4.458 1.00 96.81 144 ARG A N 1
ATOM 1131 C CA . ARG A 1 144 ? -12.148 2.761 -4.562 1.00 96.81 144 ARG A CA 1
ATOM 1132 C C . ARG A 1 144 ? -11.248 2.208 -3.454 1.00 96.81 144 ARG A C 1
ATOM 1134 O O . ARG A 1 144 ? -11.435 1.070 -3.041 1.00 96.81 144 ARG A O 1
ATOM 1141 N N . LEU A 1 145 ? -10.263 2.975 -2.983 1.00 96.25 145 LEU A N 1
ATOM 1142 C CA . LEU A 1 145 ? -9.437 2.555 -1.851 1.00 96.25 145 LEU A CA 1
ATOM 1143 C C . LEU A 1 145 ? -10.232 2.547 -0.540 1.00 96.25 145 LEU A C 1
ATOM 1145 O O . LEU A 1 145 ? -10.094 1.595 0.220 1.00 96.25 145 LEU A O 1
ATOM 1149 N N . GLN A 1 146 ? -11.082 3.551 -0.311 1.00 95.25 146 GLN A N 1
ATOM 1150 C CA . GLN A 1 146 ? -12.014 3.567 0.816 1.00 95.25 146 GLN A CA 1
ATOM 1151 C C . GLN A 1 146 ? -12.981 2.375 0.756 1.00 95.25 146 GLN A C 1
ATOM 1153 O O . GLN A 1 146 ? -13.085 1.640 1.731 1.00 95.25 146 GLN A O 1
ATOM 1158 N N . ASP A 1 147 ? -13.589 2.105 -0.403 1.00 94.81 147 ASP A N 1
ATOM 1159 C CA . ASP A 1 147 ? -14.529 0.989 -0.596 1.00 94.81 147 ASP A CA 1
ATOM 1160 C C . ASP A 1 147 ? -13.889 -0.378 -0.259 1.00 94.81 147 ASP A C 1
ATOM 1162 O O . ASP A 1 147 ? -14.517 -1.245 0.344 1.00 94.81 147 ASP A O 1
ATOM 1166 N N . LEU A 1 148 ? -12.611 -0.575 -0.612 1.00 94.69 148 LEU A N 1
ATOM 1167 C CA . LEU A 1 148 ? -11.850 -1.796 -0.297 1.00 94.69 148 LEU A CA 1
ATOM 1168 C C . LEU A 1 148 ? -11.513 -1.938 1.199 1.00 94.69 148 LEU A C 1
ATOM 1170 O O . LEU A 1 148 ? -11.354 -3.060 1.691 1.00 94.69 148 LEU A O 1
ATOM 1174 N N . LEU A 1 149 ? -11.372 -0.816 1.909 1.00 92.88 149 LEU A N 1
ATOM 1175 C CA . LEU A 1 149 ? -11.118 -0.771 3.351 1.00 92.88 149 LEU A CA 1
ATOM 1176 C C . LEU A 1 149 ? -12.406 -0.971 4.164 1.00 92.88 149 LEU A C 1
ATOM 1178 O O . LEU A 1 149 ? -12.362 -1.668 5.175 1.00 92.88 149 LEU A O 1
ATOM 1182 N N . ASP A 1 150 ? -13.521 -0.398 3.702 1.00 90.19 150 ASP A N 1
ATOM 1183 C CA . ASP A 1 150 ? -14.835 -0.442 4.360 1.00 90.19 150 ASP A CA 1
ATOM 1184 C C . ASP A 1 150 ? -15.634 -1.720 4.061 1.00 90.19 150 ASP A C 1
ATOM 1186 O O . ASP A 1 150 ? -16.550 -2.056 4.812 1.00 90.19 150 ASP A O 1
ATOM 1190 N N . ALA A 1 151 ? -15.303 -2.452 2.991 1.00 84.81 151 ALA A N 1
ATOM 1191 C CA . ALA A 1 151 ? -15.864 -3.779 2.747 1.00 84.81 151 ALA A CA 1
ATOM 1192 C C . ALA A 1 151 ? -15.651 -4.707 3.969 1.00 84.81 151 ALA A C 1
ATOM 1194 O O . ALA A 1 151 ? -14.627 -4.571 4.648 1.00 84.81 151 ALA A O 1
ATOM 1195 N N . PRO A 1 152 ? -16.541 -5.685 4.222 1.00 72.25 152 PRO A N 1
ATOM 1196 C CA . PRO A 1 152 ? -16.332 -6.709 5.252 1.00 72.25 152 PRO A CA 1
ATOM 1197 C C . PRO A 1 152 ? -15.129 -7.628 4.953 1.00 72.25 152 PRO A C 1
ATOM 1199 O O . PRO A 1 152 ? -14.644 -7.648 3.792 1.00 72.25 152 PRO A O 1
#

Radius of gyration: 31.75 Å; chains: 1; bounding box: 76×76×64 Å

Secondary structure (DSSP, 8-state):
-HHHHHHHHHHHHHHHHHHHHHTT--------EEEE-TTS-EEEESS--SS-----------TT--S-----PPS---EEEEE-TT-HHHHHHHHHHHHTT--EEEEETTT-HHHHHHHHHTT--SS-EEEETTEEEES--HHHHHHHHH--

Foldseek 3Di:
DVVVVVVVVVVVVVVVVVVVVVPPDDDPDQDFDWDADPVRDIDTDSDDDPDDDPPPDPPPDDPDDPPDPPPPQPDFWEKEWEAEPPDPLSVVQVVLCVVVVRDYHYQHLHPDVVSVVVCVVVVDDDDTWMDGHPDIDHTDDNVVVVVSRSDD

pLDDT: mean 77.19, std 19.85, range [38.44, 98.69]

Sequence (152 aa):
MQATLHFMQCLMTRWLVFLVLAGSFMPAQAELYRYVDDSGQVHYSDREPDDAEFESLEIKLPASAPADMSKKKPAAKSVLIYTSSTCAYCKQAKAWMKSNKVPFTERNITTSRSARRAFDKLGARAVPVILVGKQRMNGFNPRRLQDLLDAP